Protein AF-A0A7C9AZP5-F1 (afdb_monomer)

Structure (mmCIF, N/CA/C/O backbone):
data_AF-A0A7C9AZP5-F1
#
_entry.id   AF-A0A7C9AZP5-F1
#
loop_
_atom_site.group_PDB
_atom_site.id
_atom_site.type_symbol
_atom_site.label_atom_id
_atom_site.label_alt_id
_atom_site.label_comp_id
_atom_site.label_asym_id
_atom_site.label_entity_id
_atom_site.label_seq_id
_atom_site.pdbx_PDB_ins_code
_atom_site.Cartn_x
_atom_site.Cartn_y
_atom_site.Cartn_z
_atom_site.occupancy
_atom_site.B_iso_or_equiv
_atom_site.auth_seq_id
_atom_site.auth_comp_id
_atom_site.auth_asym_id
_atom_site.auth_atom_id
_atom_site.pdbx_PDB_model_num
ATOM 1 N N . SER A 1 1 ? -5.973 3.599 -2.180 1.00 92.38 1 SER A N 1
ATOM 2 C CA . SER A 1 1 ? -5.963 4.841 -1.376 1.00 92.38 1 SER A CA 1
ATOM 3 C C . SER A 1 1 ? -7.380 5.307 -1.115 1.00 92.38 1 SER A C 1
ATOM 5 O O . SER A 1 1 ? -7.721 5.502 0.038 1.00 92.38 1 SER A O 1
ATOM 7 N N . ASP A 1 2 ? -8.228 5.370 -2.141 1.00 97.75 2 ASP A N 1
ATOM 8 C CA . ASP A 1 2 ? -9.614 5.826 -1.985 1.00 97.75 2 ASP A CA 1
ATOM 9 C C . ASP A 1 2 ? -10.419 4.977 -0.984 1.00 97.75 2 ASP A C 1
ATOM 11 O O . ASP A 1 2 ? -11.100 5.541 -0.139 1.00 97.75 2 ASP A O 1
ATOM 15 N N . LEU A 1 3 ? -10.236 3.649 -0.958 1.00 98.00 3 LEU A N 1
ATOM 16 C CA . LEU A 1 3 ? -10.827 2.789 0.083 1.00 98.00 3 LEU A CA 1
ATOM 17 C C . LEU A 1 3 ? -10.348 3.130 1.508 1.00 98.00 3 LEU A C 1
ATOM 19 O O . LEU A 1 3 ? -11.130 3.088 2.448 1.00 98.00 3 LEU A O 1
ATOM 23 N N . LEU A 1 4 ? -9.083 3.524 1.693 1.00 96.88 4 LEU A N 1
ATOM 24 C CA . LEU A 1 4 ? -8.601 3.961 3.012 1.00 96.88 4 LEU A CA 1
ATOM 25 C C . LEU A 1 4 ? -9.251 5.286 3.440 1.00 96.88 4 LEU A C 1
ATOM 27 O O . LEU A 1 4 ? -9.418 5.520 4.631 1.00 96.88 4 LEU A O 1
ATOM 31 N N . GLU A 1 5 ? -9.595 6.159 2.488 1.00 96.69 5 GLU A N 1
ATOM 32 C CA . GLU A 1 5 ? -10.331 7.399 2.771 1.00 96.69 5 GLU A CA 1
ATOM 33 C C . GLU A 1 5 ? -11.809 7.139 3.054 1.00 96.69 5 GLU A C 1
ATOM 35 O O . GLU A 1 5 ? -12.384 7.802 3.912 1.00 96.69 5 GLU A O 1
ATOM 40 N N . GLN A 1 6 ? -12.418 6.177 2.359 1.00 97.88 6 GLN A N 1
ATOM 41 C CA . GLN A 1 6 ? -13.810 5.784 2.583 1.00 97.88 6 GLN A CA 1
ATOM 42 C C . GLN A 1 6 ? -14.006 5.151 3.964 1.00 97.88 6 GLN A C 1
ATOM 44 O O . GLN A 1 6 ? -14.969 5.484 4.642 1.00 97.88 6 GLN A O 1
ATOM 49 N N . HIS A 1 7 ? -13.065 4.311 4.400 1.00 97.69 7 HIS A N 1
ATOM 50 C CA . HIS A 1 7 ? -13.093 3.624 5.697 1.00 97.69 7 HIS A CA 1
ATOM 51 C C . HIS A 1 7 ? -12.295 4.359 6.784 1.00 97.69 7 HIS A C 1
ATOM 53 O O . HIS A 1 7 ? -11.699 3.753 7.682 1.00 97.69 7 HIS A O 1
ATOM 59 N N . ALA A 1 8 ? -12.191 5.682 6.657 1.00 96.44 8 ALA A N 1
ATOM 60 C CA . ALA A 1 8 ? -11.292 6.474 7.477 1.00 96.44 8 ALA A CA 1
ATOM 61 C C . ALA A 1 8 ? -11.667 6.480 8.962 1.00 96.44 8 ALA A C 1
ATOM 63 O O . ALA A 1 8 ? -10.790 6.420 9.827 1.00 96.44 8 ALA A O 1
ATOM 64 N N . GLU A 1 9 ? -12.961 6.559 9.258 1.00 96.38 9 GLU A N 1
ATOM 65 C CA . GLU A 1 9 ? -13.462 6.606 10.630 1.00 96.38 9 GLU A CA 1
ATOM 66 C C . GLU A 1 9 ? -13.249 5.261 11.332 1.00 96.38 9 GLU A C 1
ATOM 68 O O . GLU A 1 9 ? -12.750 5.225 12.460 1.00 96.38 9 GLU A O 1
ATOM 73 N N . GLU A 1 10 ? -13.529 4.151 10.645 1.00 97.44 10 GLU A N 1
ATOM 74 C CA . GLU A 1 10 ? -13.318 2.797 11.152 1.00 97.44 10 GLU A CA 1
ATOM 75 C C . GLU A 1 10 ? -11.837 2.520 11.404 1.00 97.44 10 GLU A C 1
ATOM 77 O O . GLU A 1 10 ? -11.478 2.032 12.476 1.00 97.44 10 GLU A O 1
ATOM 82 N N . LEU A 1 11 ? -10.965 2.870 10.454 1.00 97.75 11 LEU A N 1
ATOM 83 C CA . LEU A 1 11 ? -9.519 2.687 10.591 1.00 97.75 11 LEU A CA 1
ATOM 84 C C . LEU A 1 11 ? -8.940 3.542 11.724 1.00 97.75 11 LEU A C 1
ATOM 86 O O . LEU A 1 11 ? -8.114 3.055 12.494 1.00 97.75 11 LEU A O 1
ATOM 90 N N . ALA A 1 12 ? -9.378 4.796 11.863 1.00 97.62 12 ALA A N 1
ATOM 91 C CA .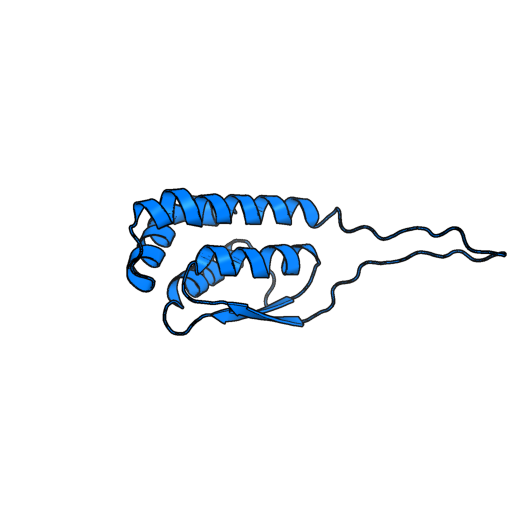 ALA A 1 12 ? -8.923 5.666 12.945 1.00 97.62 12 ALA A CA 1
ATOM 92 C C . ALA A 1 12 ? -9.416 5.193 14.320 1.00 97.62 12 ALA A C 1
ATOM 94 O O . ALA A 1 12 ? -8.668 5.254 15.301 1.00 97.62 12 ALA A O 1
ATOM 95 N N . ALA A 1 13 ? -10.653 4.696 14.400 1.00 97.62 13 ALA A N 1
ATOM 96 C CA . ALA A 1 13 ? -11.181 4.092 15.616 1.00 97.62 13 ALA A CA 1
ATOM 97 C C . ALA A 1 13 ? -10.386 2.836 15.975 1.00 97.62 13 ALA A C 1
ATOM 99 O O . ALA A 1 13 ? -9.969 2.691 17.122 1.00 97.62 13 ALA A O 1
ATOM 100 N N . LEU A 1 14 ? -10.118 1.969 14.999 1.00 97.06 14 LEU A N 1
ATOM 101 C CA . LEU A 1 14 ? -9.368 0.734 15.197 1.00 97.06 14 LEU A CA 1
ATOM 102 C C . LEU A 1 14 ? -7.936 1.005 15.666 1.00 97.06 14 LEU A C 1
ATOM 104 O O . LEU A 1 14 ? -7.499 0.412 16.645 1.00 97.06 14 LEU A O 1
ATOM 108 N N . GLU A 1 15 ? -7.250 1.968 15.051 1.00 97.19 15 GLU A N 1
ATOM 109 C CA . GLU A 1 15 ? -5.949 2.457 15.517 1.00 97.19 15 GLU A CA 1
ATOM 110 C C . GLU A 1 15 ? -6.00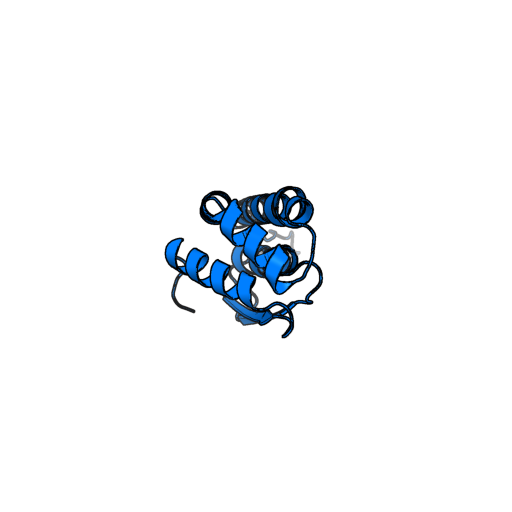7 2.950 16.966 1.00 97.19 15 GLU A C 1
ATOM 112 O O . GLU A 1 15 ? -5.135 2.629 17.769 1.00 97.19 15 GLU A O 1
ATOM 117 N N . SER A 1 16 ? -7.034 3.719 17.330 1.00 97.50 16 SER A N 1
ATOM 118 C CA . SER A 1 16 ? -7.181 4.231 18.695 1.00 97.50 16 SER A CA 1
ATOM 119 C C . SER A 1 16 ? -7.429 3.112 19.711 1.00 97.50 16 SER A C 1
ATOM 121 O O . SER A 1 16 ? -6.821 3.121 20.779 1.00 97.50 16 SER A O 1
ATOM 123 N N . TRP A 1 17 ? -8.263 2.126 19.371 1.00 97.44 17 TRP A N 1
ATOM 124 C CA . TRP A 1 17 ? -8.591 0.996 20.244 1.00 97.44 17 TRP A CA 1
ATOM 125 C C . TRP A 1 17 ? -7.453 -0.019 20.383 1.00 97.44 17 TRP A C 1
ATOM 127 O O . TRP A 1 17 ? -7.209 -0.494 21.489 1.00 97.44 17 TRP A O 1
ATOM 137 N N . ASP A 1 18 ? -6.770 -0.348 19.287 1.00 96.94 18 ASP A N 1
ATOM 138 C CA . ASP A 1 18 ? -5.739 -1.393 19.250 1.00 96.94 18 ASP A CA 1
ATOM 139 C C . ASP A 1 18 ? -4.385 -0.861 19.752 1.00 96.94 18 ASP A C 1
ATOM 141 O O . ASP A 1 18 ? -3.710 -1.499 20.556 1.00 96.94 18 ASP A O 1
ATOM 145 N N . ASN A 1 19 ? -3.990 0.353 19.340 1.00 97.00 19 ASN A N 1
ATOM 146 C CA . ASN A 1 19 ? -2.725 0.961 19.769 1.00 97.00 19 ASN A CA 1
ATOM 147 C C . ASN A 1 19 ? -2.843 1.800 21.056 1.00 97.00 19 ASN A C 1
ATOM 149 O O . ASN A 1 19 ? -1.864 1.922 21.794 1.00 97.00 19 ASN A O 1
ATOM 153 N N . GLY A 1 20 ? -4.004 2.401 21.328 1.00 96.12 20 GLY A N 1
ATOM 154 C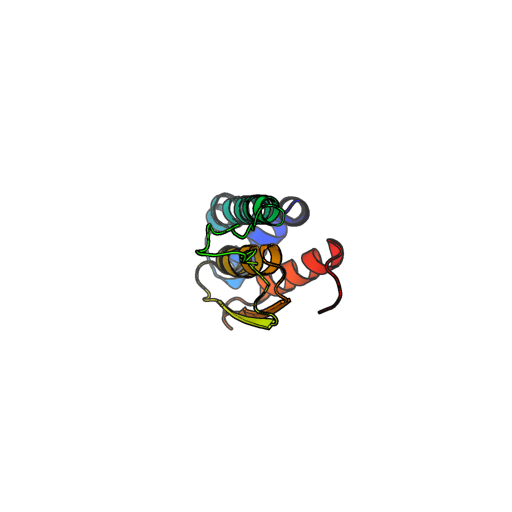 CA . GLY A 1 20 ? -4.215 3.275 22.489 1.00 96.12 20 GLY A CA 1
ATOM 155 C C . GLY A 1 20 ? -3.900 4.760 22.257 1.00 96.12 20 GLY A C 1
ATOM 156 O O . GLY A 1 20 ? -3.911 5.543 23.209 1.00 96.12 20 GLY A O 1
ATOM 157 N N . LYS A 1 21 ? -3.614 5.185 21.017 1.00 95.88 21 LYS A N 1
ATOM 158 C CA . LYS A 1 21 ? -3.406 6.609 20.682 1.00 95.88 21 LYS A CA 1
ATOM 159 C C . LYS A 1 21 ? -4.725 7.395 20.652 1.00 95.88 21 LYS A C 1
ATOM 161 O O . LYS A 1 21 ? -5.777 6.811 20.386 1.00 95.88 21 LYS A O 1
ATOM 166 N N . PRO A 1 22 ? -4.702 8.729 20.841 1.00 97.94 22 PRO A N 1
ATOM 167 C CA . PRO A 1 22 ? -5.894 9.554 20.669 1.00 97.94 22 PRO A CA 1
ATOM 168 C C . PRO A 1 22 ? -6.475 9.433 19.255 1.00 97.94 22 PRO A C 1
ATOM 170 O O . PRO A 1 22 ? -5.743 9.540 18.269 1.00 97.94 22 PRO A O 1
ATOM 173 N N . TYR A 1 23 ? -7.798 9.292 19.152 1.00 97.75 23 TYR A N 1
ATOM 174 C CA . TYR A 1 23 ? -8.507 9.190 17.870 1.00 97.75 23 TYR A CA 1
ATOM 175 C C . TYR A 1 23 ? -8.149 10.322 16.899 1.00 97.75 23 TYR A C 1
ATOM 177 O O . TYR A 1 23 ? -7.898 10.089 15.721 1.00 97.75 23 TYR A O 1
ATOM 185 N N . GLU A 1 24 ? -8.060 11.559 17.396 1.00 97.19 24 GLU A N 1
ATOM 186 C CA . GLU A 1 24 ? -7.733 12.714 16.557 1.00 97.19 24 GLU A CA 1
ATOM 187 C C . GLU A 1 24 ? -6.331 12.609 15.937 1.00 97.19 24 GLU A C 1
ATOM 189 O O . GLU A 1 24 ? -6.142 12.981 14.779 1.00 97.19 24 GLU A O 1
ATOM 194 N N . GLN A 1 25 ? -5.367 12.040 16.668 1.00 96.44 25 GLN A N 1
ATOM 195 C CA . GLN A 1 25 ? -4.037 11.740 16.140 1.00 96.44 25 GLN A CA 1
ATOM 196 C C . GLN A 1 25 ? -4.096 10.634 15.077 1.00 96.44 25 GLN A C 1
ATOM 198 O O . GLN A 1 25 ? -3.482 10.786 14.019 1.00 96.44 25 GLN A O 1
ATOM 203 N N . ALA A 1 26 ? -4.847 9.556 15.316 1.00 96.94 26 ALA A N 1
ATOM 204 C CA . ALA A 1 26 ? -5.013 8.481 14.3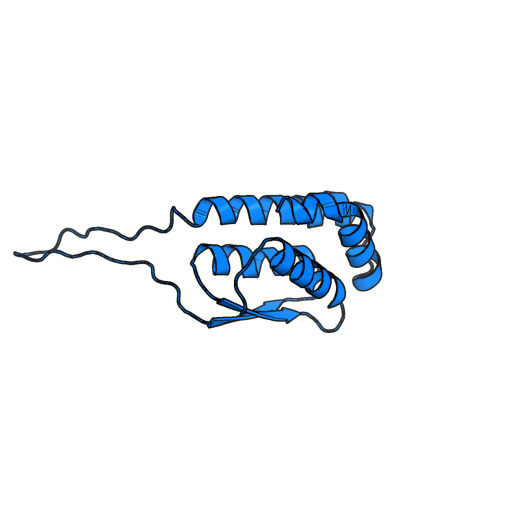37 1.00 96.94 26 ALA A CA 1
ATOM 205 C C . ALA A 1 26 ? -5.636 8.997 13.024 1.00 96.94 26 ALA A C 1
ATOM 207 O O . ALA A 1 26 ? -5.087 8.774 11.945 1.00 96.94 26 ALA A O 1
ATOM 208 N N . ALA A 1 27 ? -6.729 9.760 13.119 1.00 95.75 27 ALA A N 1
ATOM 209 C CA . ALA A 1 27 ? -7.475 10.265 11.970 1.00 95.75 27 ALA A CA 1
ATOM 210 C C . ALA A 1 27 ? -6.731 11.374 11.206 1.00 95.75 27 ALA A C 1
ATOM 212 O O . ALA A 1 27 ? -6.559 11.298 9.988 1.00 95.75 27 ALA A O 1
ATOM 213 N N . LYS A 1 28 ? -6.290 12.429 11.906 1.00 94.44 28 LYS A N 1
ATOM 214 C CA . LYS A 1 28 ? -5.776 13.649 11.256 1.00 94.44 28 LYS A CA 1
ATOM 215 C C . LYS A 1 28 ? -4.297 13.581 10.906 1.00 94.44 28 LYS A C 1
ATOM 217 O O . LYS A 1 28 ? -3.848 14.362 10.068 1.00 94.44 28 LYS A O 1
ATOM 222 N N . MET A 1 29 ? -3.540 12.687 11.541 1.00 94.31 29 MET A N 1
ATOM 223 C CA . MET A 1 29 ? -2.129 12.486 11.227 1.00 94.31 29 MET A CA 1
ATOM 224 C C . MET A 1 29 ? -1.935 11.160 10.506 1.00 94.31 29 MET A C 1
ATOM 226 O O . MET A 1 29 ? -1.702 11.161 9.301 1.00 94.31 29 MET A O 1
ATOM 230 N N . GLU A 1 30 ? -2.040 10.030 11.199 1.00 95.31 30 GLU A N 1
ATOM 231 C CA . GLU A 1 30 ? -1.551 8.759 10.652 1.00 95.31 30 GLU A CA 1
ATOM 232 C C . GLU A 1 30 ? -2.306 8.301 9.412 1.00 95.31 30 GLU A C 1
ATOM 234 O O . GLU A 1 30 ? -1.676 7.965 8.407 1.00 95.31 30 GLU A O 1
ATOM 239 N N . LEU A 1 31 ? -3.635 8.349 9.438 1.00 95.81 31 LEU A N 1
ATOM 240 C CA . LEU A 1 31 ? -4.434 7.942 8.293 1.00 95.81 31 LEU A CA 1
ATOM 241 C C . LEU A 1 31 ? -4.257 8.899 7.107 1.00 95.81 31 LEU A C 1
ATOM 243 O O . LEU A 1 31 ? -4.034 8.440 5.988 1.00 95.81 31 LEU A O 1
ATOM 247 N N . LEU A 1 32 ? -4.269 10.215 7.353 1.00 94.62 32 LEU A N 1
ATOM 248 C CA . LEU A 1 32 ? -4.037 11.228 6.317 1.00 94.62 32 LEU A CA 1
ATOM 249 C C . LEU A 1 32 ? -2.655 11.082 5.660 1.00 94.62 32 LEU A C 1
ATOM 251 O O . LEU A 1 32 ? -2.518 11.217 4.441 1.00 94.62 32 LEU A O 1
ATOM 255 N N . PHE A 1 33 ? -1.611 10.824 6.450 1.00 96.25 33 PHE A N 1
ATOM 256 C CA . PHE A 1 33 ? -0.283 10.541 5.907 1.00 96.25 33 PHE A CA 1
ATOM 257 C C . PHE A 1 33 ? -0.280 9.228 5.130 1.00 96.25 33 PHE A C 1
ATOM 259 O O . PHE A 1 33 ? 0.312 9.168 4.052 1.00 96.25 33 PHE A O 1
ATOM 266 N N . SER A 1 34 ? -0.978 8.208 5.626 1.00 97.44 34 SER A N 1
ATOM 267 C CA . SER A 1 34 ? -1.023 6.890 4.999 1.00 97.44 34 SER A CA 1
ATOM 268 C C . SER A 1 34 ? -1.677 6.919 3.617 1.00 97.44 34 SER A C 1
ATOM 270 O O . SER A 1 34 ? -1.102 6.414 2.652 1.00 97.44 34 SER A O 1
ATOM 272 N N . THR A 1 35 ? -2.828 7.578 3.470 1.00 97.19 35 THR A N 1
ATOM 273 C CA . THR A 1 35 ? -3.514 7.739 2.174 1.00 97.19 35 THR A CA 1
ATOM 274 C C . THR A 1 35 ? -2.672 8.506 1.161 1.00 97.19 35 THR A C 1
ATOM 276 O O . THR A 1 35 ? -2.600 8.114 -0.013 1.00 97.19 35 THR A O 1
ATOM 279 N N . ARG A 1 36 ? -1.974 9.557 1.608 1.00 97.25 36 ARG A N 1
ATOM 280 C CA . ARG A 1 36 ? -1.023 10.314 0.778 1.00 97.25 36 ARG A CA 1
ATOM 281 C C . ARG A 1 36 ? 0.172 9.469 0.347 1.00 97.25 36 ARG A C 1
ATOM 283 O O . ARG A 1 36 ? 0.536 9.516 -0.824 1.00 97.25 36 ARG A O 1
ATOM 290 N N . LEU A 1 37 ? 0.746 8.674 1.249 1.00 97.81 37 LEU A N 1
ATOM 291 C CA . LEU A 1 37 ? 1.853 7.757 0.955 1.00 97.81 37 LEU A CA 1
ATOM 292 C C . LEU A 1 37 ? 1.464 6.708 -0.087 1.00 97.81 37 LEU A C 1
ATOM 294 O O . LEU A 1 37 ? 2.207 6.489 -1.041 1.00 97.81 37 LEU A O 1
ATOM 298 N N . VAL A 1 38 ? 0.275 6.115 0.038 1.00 97.94 38 VAL A N 1
ATOM 299 C CA . VAL A 1 38 ? -0.229 5.161 -0.960 1.00 97.94 38 VAL A CA 1
ATOM 300 C C . VAL A 1 38 ? -0.389 5.834 -2.326 1.00 97.94 38 VAL A C 1
ATOM 302 O O . VAL A 1 38 ? 0.039 5.270 -3.328 1.00 97.94 38 VAL A O 1
ATOM 305 N N . ARG A 1 39 ? -0.946 7.054 -2.392 1.00 98.00 39 ARG A N 1
ATOM 306 C CA . ARG A 1 39 ? -1.049 7.805 -3.664 1.00 98.00 39 ARG A CA 1
ATOM 307 C C . ARG A 1 39 ? 0.316 8.153 -4.247 1.00 98.00 39 ARG A C 1
ATOM 309 O O . ARG A 1 39 ? 0.502 8.055 -5.455 1.00 98.00 39 ARG A O 1
ATOM 316 N N . TYR A 1 40 ? 1.264 8.536 -3.398 1.00 98.31 40 TYR A N 1
ATOM 317 C CA . TYR A 1 40 ? 2.625 8.847 -3.814 1.00 98.31 40 TYR A CA 1
ATOM 318 C C . TYR A 1 40 ? 3.301 7.638 -4.468 1.00 98.31 40 TYR A C 1
ATOM 320 O O . TYR A 1 40 ? 3.811 7.754 -5.580 1.00 98.31 40 TYR A O 1
ATOM 328 N N . TYR A 1 41 ? 3.258 6.468 -3.823 1.00 98.44 41 TYR A N 1
ATOM 329 C CA . TYR A 1 41 ? 3.865 5.255 -4.375 1.00 98.44 41 TYR A CA 1
ATOM 330 C C . TYR A 1 41 ? 3.103 4.684 -5.571 1.00 98.44 41 TYR A C 1
ATOM 332 O O . TYR A 1 41 ? 3.739 4.178 -6.490 1.00 98.44 41 TYR A O 1
ATOM 340 N N . ALA A 1 42 ? 1.778 4.845 -5.635 1.00 97.75 42 ALA A N 1
ATOM 341 C CA . ALA A 1 42 ? 1.022 4.526 -6.847 1.00 97.75 42 ALA A CA 1
ATOM 342 C C . ALA A 1 42 ? 1.546 5.319 -8.059 1.00 97.75 42 ALA A C 1
ATOM 344 O O . ALA A 1 42 ? 1.682 4.770 -9.148 1.00 97.75 42 ALA A O 1
ATOM 345 N N . GLY A 1 43 ? 1.927 6.585 -7.857 1.00 98.12 43 GLY A N 1
ATOM 346 C CA . GLY A 1 43 ? 2.543 7.413 -8.892 1.00 98.12 43 GLY A CA 1
ATOM 347 C C . GLY A 1 43 ? 3.959 6.994 -9.303 1.00 98.12 43 GLY A C 1
ATOM 348 O O . GLY A 1 43 ? 4.432 7.485 -10.324 1.00 98.12 43 GLY A O 1
ATOM 349 N N . TRP A 1 44 ? 4.635 6.126 -8.547 1.00 98.38 44 TRP A N 1
ATOM 350 C CA . TRP A 1 44 ? 5.963 5.602 -8.887 1.00 98.38 44 TRP A CA 1
ATOM 351 C C . TRP A 1 44 ? 5.924 4.302 -9.692 1.00 98.38 44 TRP A C 1
ATOM 353 O O . TRP A 1 44 ? 6.930 3.973 -10.314 1.00 98.38 44 TRP A O 1
ATOM 363 N N . ALA A 1 45 ? 4.798 3.584 -9.707 1.00 97.81 45 ALA A N 1
ATOM 364 C CA . ALA A 1 45 ? 4.705 2.245 -10.295 1.00 97.81 45 ALA A CA 1
ATOM 365 C C . ALA A 1 45 ? 5.098 2.184 -11.786 1.00 97.81 45 ALA A C 1
ATOM 367 O O . ALA A 1 45 ? 5.622 1.180 -12.253 1.00 97.81 45 ALA A O 1
ATOM 368 N N . ASP A 1 46 ? 4.901 3.272 -12.531 1.00 97.69 46 ASP A N 1
ATOM 369 C CA . ASP A 1 46 ? 5.249 3.420 -13.950 1.00 97.69 46 ASP A CA 1
ATOM 370 C C . ASP A 1 46 ? 6.542 4.228 -14.188 1.00 97.69 46 ASP A C 1
ATOM 372 O O . ASP A 1 46 ? 6.887 4.514 -15.335 1.00 97.69 46 ASP A O 1
ATOM 376 N N . LYS A 1 47 ? 7.259 4.617 -13.122 1.00 97.94 47 LYS A N 1
ATOM 377 C CA . LYS A 1 47 ? 8.417 5.539 -13.168 1.00 97.94 47 LYS A CA 1
ATOM 378 C C . LYS A 1 47 ? 9.728 4.929 -12.673 1.00 97.94 47 LYS A C 1
ATOM 380 O O . LYS A 1 47 ? 10.726 5.632 -12.503 1.00 97.94 47 LYS A O 1
ATOM 385 N N . ILE A 1 48 ? 9.753 3.621 -12.438 1.00 97.31 48 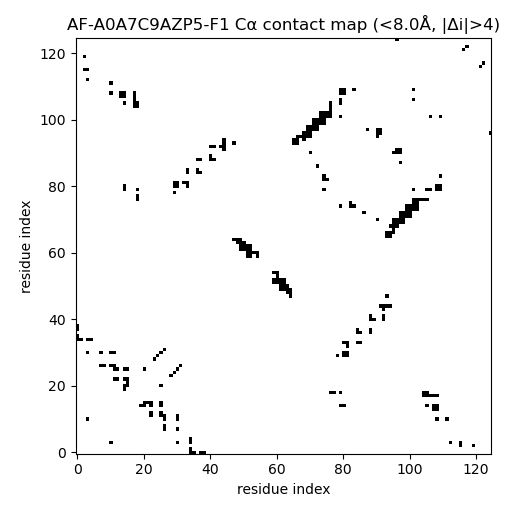ILE A N 1
ATOM 386 C CA . ILE A 1 48 ? 10.966 2.901 -12.042 1.00 97.31 48 ILE A CA 1
ATOM 387 C C . ILE A 1 48 ? 11.727 2.522 -13.314 1.00 97.31 48 ILE A C 1
ATOM 389 O O . ILE A 1 48 ? 11.492 1.487 -13.932 1.00 97.31 48 ILE A O 1
ATOM 393 N N . HIS A 1 49 ? 12.620 3.414 -13.738 1.00 97.06 49 HIS A N 1
ATOM 394 C CA . HIS A 1 49 ? 13.385 3.266 -14.974 1.00 97.06 49 HIS A CA 1
ATOM 395 C C . HIS A 1 49 ? 14.830 2.855 -14.695 1.00 97.06 49 HIS A C 1
ATOM 397 O O . HIS A 1 49 ? 15.439 3.315 -13.727 1.00 97.06 49 HIS A O 1
ATOM 403 N N . GLY A 1 50 ? 15.377 2.011 -15.568 1.00 96.25 50 GLY A N 1
ATOM 404 C CA . GLY A 1 50 ? 16.816 1.796 -15.668 1.00 96.25 50 GLY A CA 1
ATOM 405 C C . GLY A 1 50 ? 17.488 2.840 -16.563 1.00 96.25 50 GLY A C 1
ATOM 406 O O . GLY A 1 50 ? 16.915 3.886 -16.869 1.00 96.25 50 GLY A O 1
ATOM 407 N N . LEU A 1 51 ? 18.717 2.563 -16.984 1.00 97.38 51 LEU A N 1
ATOM 408 C CA . LEU A 1 51 ? 19.557 3.482 -17.748 1.00 97.38 51 LEU A CA 1
ATOM 409 C C . LEU A 1 51 ? 20.100 2.799 -18.998 1.00 97.38 51 LEU A C 1
ATOM 411 O O . LEU A 1 51 ? 20.505 1.642 -18.947 1.00 97.38 51 LEU A O 1
ATOM 415 N N . THR A 1 52 ? 20.199 3.536 -20.100 1.00 97.19 52 THR A N 1
ATOM 416 C CA . THR A 1 52 ? 21.050 3.150 -21.232 1.00 97.19 52 THR A CA 1
ATOM 417 C C . THR A 1 52 ? 22.446 3.716 -20.994 1.00 97.19 52 THR A C 1
ATOM 419 O O . THR A 1 52 ? 22.603 4.926 -20.827 1.00 97.19 52 THR A O 1
ATOM 422 N N . VAL A 1 53 ? 23.458 2.851 -20.943 1.00 96.19 53 VAL A N 1
ATOM 423 C CA . VAL A 1 53 ? 24.823 3.220 -20.545 1.00 96.19 53 VAL A CA 1
ATOM 424 C C . VAL A 1 53 ? 25.712 3.344 -21.785 1.00 96.19 53 VAL A C 1
ATOM 426 O O . VAL A 1 53 ? 25.737 2.415 -22.597 1.00 96.19 53 VAL A O 1
ATOM 429 N N . PRO A 1 54 ? 26.468 4.449 -21.948 1.00 93.81 54 PRO A N 1
ATOM 430 C CA . PRO A 1 54 ? 27.472 4.544 -22.998 1.00 93.81 54 PRO A CA 1
ATOM 431 C C . PRO A 1 54 ? 28.631 3.601 -22.662 1.00 93.81 54 PRO A C 1
ATOM 433 O O . PRO A 1 54 ? 29.398 3.852 -21.735 1.00 93.81 54 PRO A O 1
ATOM 436 N N . ALA A 1 55 ? 28.721 2.492 -23.392 1.00 92.12 55 ALA A N 1
ATOM 437 C CA . ALA A 1 55 ? 29.768 1.495 -23.228 1.00 92.12 55 ALA A CA 1
ATOM 438 C C . ALA A 1 55 ? 30.833 1.630 -24.319 1.00 92.12 55 ALA A C 1
ATOM 440 O O . ALA A 1 55 ? 30.536 2.027 -25.447 1.00 92.12 55 ALA A O 1
ATOM 441 N N . ASP A 1 56 ? 32.065 1.250 -23.989 1.00 92.56 56 ASP A N 1
ATOM 442 C CA . ASP A 1 56 ? 33.139 1.171 -24.970 1.00 92.56 56 ASP A CA 1
ATOM 443 C C . ASP A 1 56 ? 32.890 0.024 -25.970 1.00 92.56 56 ASP A C 1
ATOM 445 O O . ASP A 1 56 ? 32.455 -1.083 -25.623 1.00 92.56 56 ASP A O 1
ATOM 449 N N . GLY A 1 57 ? 33.206 0.277 -27.240 1.00 92.19 57 GLY A N 1
ATOM 450 C CA . GLY A 1 57 ? 33.045 -0.693 -28.324 1.00 92.19 57 GLY A CA 1
ATOM 451 C C . GLY A 1 57 ? 31.605 -0.833 -28.834 1.00 92.19 57 GLY A C 1
ATOM 452 O O . GLY A 1 57 ? 30.753 0.027 -28.636 1.00 92.19 57 GLY A O 1
ATOM 453 N N . SER A 1 58 ? 31.332 -1.921 -29.555 1.00 93.06 58 SER A N 1
ATOM 454 C CA . SER A 1 58 ? 30.052 -2.162 -30.236 1.00 93.06 58 SER A CA 1
ATOM 455 C C . SER A 1 58 ? 29.065 -2.948 -29.366 1.00 93.06 58 SER A C 1
ATOM 457 O O . SER A 1 58 ? 28.607 -4.022 -29.759 1.00 93.06 58 SER A O 1
ATOM 459 N N . HIS A 1 59 ? 28.760 -2.433 -28.174 1.00 95.56 59 HIS A N 1
ATOM 460 C CA . HIS A 1 59 ? 27.826 -3.058 -27.237 1.00 95.56 59 HIS A CA 1
ATOM 461 C C . HIS A 1 59 ? 26.631 -2.144 -26.971 1.00 95.56 59 HIS A C 1
ATOM 463 O O . HIS A 1 59 ? 26.784 -0.938 -26.796 1.00 95.56 59 HIS A O 1
ATOM 469 N N . HIS A 1 60 ? 25.436 -2.728 -26.896 1.00 94.62 60 HIS A N 1
ATOM 470 C CA . HIS A 1 60 ? 24.270 -2.057 -26.334 1.00 94.62 60 HIS A CA 1
ATOM 471 C C . HIS A 1 60 ? 24.141 -2.464 -24.866 1.00 94.62 60 HIS A C 1
ATOM 473 O O . HIS A 1 60 ? 23.925 -3.640 -24.574 1.00 94.62 60 HIS A O 1
ATOM 479 N N . VAL A 1 61 ? 24.298 -1.505 -23.952 1.00 96.69 61 VAL A N 1
ATOM 480 C CA . VAL A 1 61 ? 24.223 -1.748 -22.508 1.00 96.69 61 VAL A CA 1
ATOM 481 C C . VAL A 1 61 ? 23.050 -0.975 -21.924 1.00 96.69 61 VAL A C 1
ATOM 483 O O . VAL A 1 61 ? 22.949 0.242 -22.075 1.00 96.69 61 VAL A O 1
ATOM 486 N N . GLN A 1 62 ? 22.176 -1.696 -21.228 1.00 97.31 62 GLN A N 1
ATOM 487 C CA . GLN A 1 62 ? 21.061 -1.128 -20.484 1.00 97.31 62 GLN A CA 1
ATOM 488 C C . GLN A 1 62 ? 20.931 -1.802 -19.120 1.00 97.31 62 GLN A C 1
ATOM 490 O O . GLN A 1 62 ? 21.262 -2.979 -18.971 1.00 97.31 62 GLN A O 1
ATOM 495 N N . THR A 1 63 ? 20.440 -1.059 -18.135 1.00 97.81 63 THR A N 1
ATOM 496 C CA . THR A 1 63 ? 20.051 -1.597 -16.832 1.00 97.81 63 THR A CA 1
ATOM 497 C C . THR A 1 63 ? 18.536 -1.714 -16.754 1.00 97.81 63 THR A C 1
ATOM 499 O O . THR A 1 63 ? 17.808 -0.922 -17.351 1.00 97.81 63 THR A O 1
ATOM 502 N N . LEU A 1 64 ? 18.065 -2.708 -16.009 1.00 97.31 64 LEU A N 1
ATOM 503 C CA . LEU A 1 64 ? 16.662 -2.887 -15.661 1.00 97.31 64 LEU A CA 1
ATOM 504 C C . LEU A 1 64 ? 16.555 -2.896 -14.137 1.00 97.31 64 LEU A C 1
ATOM 506 O O . LEU A 1 64 ? 17.422 -3.436 -13.450 1.00 97.31 64 LEU A O 1
ATOM 510 N N . HIS A 1 65 ? 15.504 -2.276 -13.612 1.00 98.12 65 HIS A N 1
ATOM 511 C CA . HIS A 1 65 ? 15.168 -2.325 -12.193 1.00 98.12 65 HIS A CA 1
ATOM 512 C C . HIS A 1 65 ? 14.006 -3.297 -12.012 1.00 98.12 65 HIS A C 1
ATOM 514 O O . HIS A 1 65 ? 12.842 -2.910 -12.055 1.00 98.12 65 HIS A O 1
ATOM 520 N N . GLU A 1 66 ? 14.346 -4.573 -11.875 1.00 97.94 66 GLU A N 1
ATOM 521 C CA . GLU A 1 66 ? 13.377 -5.651 -11.699 1.00 97.94 66 GLU A CA 1
ATOM 522 C C . GLU A 1 66 ? 12.969 -5.790 -10.220 1.00 97.94 66 GLU A C 1
ATOM 524 O O . GLU A 1 66 ? 13.769 -5.476 -9.328 1.00 97.94 66 GLU A O 1
ATOM 529 N N . PRO A 1 67 ? 11.741 -6.261 -9.928 1.00 98.25 67 PRO A N 1
ATOM 530 C CA . PRO A 1 67 ? 11.370 -6.644 -8.572 1.00 98.25 67 PRO A CA 1
ATOM 531 C C . PRO A 1 67 ? 12.321 -7.713 -8.032 1.00 98.25 67 PRO A C 1
ATOM 533 O O . PRO A 1 67 ? 12.752 -8.613 -8.749 1.00 98.25 67 PRO A O 1
ATOM 536 N N . ILE A 1 68 ? 12.593 -7.655 -6.730 1.00 98.06 68 ILE A N 1
ATOM 537 C CA . ILE A 1 68 ? 13.384 -8.673 -6.030 1.00 98.06 68 ILE A CA 1
ATOM 538 C C . ILE A 1 68 ? 12.591 -9.987 -5.939 1.00 98.06 68 ILE A C 1
ATOM 540 O O . ILE A 1 68 ? 13.174 -11.068 -5.987 1.00 98.06 68 ILE A O 1
ATOM 544 N N . GLY A 1 69 ? 11.264 -9.900 -5.795 1.00 97.88 69 GLY A N 1
ATOM 545 C CA . GLY A 1 69 ? 10.365 -11.047 -5.677 1.00 97.88 69 GLY A CA 1
ATOM 546 C C . GLY A 1 69 ? 9.518 -10.961 -4.411 1.00 97.88 69 GLY A C 1
ATOM 547 O O . GLY A 1 69 ? 8.788 -9.990 -4.227 1.00 97.88 69 GLY A O 1
ATOM 548 N N . VAL A 1 70 ? 9.612 -11.972 -3.542 1.00 98.44 70 VAL A N 1
ATOM 549 C CA . VAL A 1 70 ? 8.851 -12.034 -2.282 1.00 98.44 70 VAL A CA 1
ATOM 550 C C . VAL A 1 70 ? 9.601 -11.298 -1.169 1.00 98.44 70 VAL A C 1
ATOM 552 O O . VAL A 1 70 ? 10.691 -11.710 -0.767 1.00 98.44 70 VAL A O 1
ATOM 555 N N . ALA A 1 71 ? 9.007 -10.235 -0.627 1.00 98.25 71 ALA A N 1
ATOM 556 C CA . ALA A 1 71 ? 9.581 -9.444 0.458 1.00 98.25 71 ALA A CA 1
ATOM 557 C C . ALA A 1 71 ? 8.912 -9.746 1.810 1.00 98.25 71 ALA A C 1
ATOM 559 O O . ALA A 1 71 ? 7.748 -9.418 2.036 1.00 98.25 71 ALA A O 1
ATOM 560 N N . GLY A 1 72 ? 9.674 -10.314 2.749 1.00 98.38 72 GLY A N 1
ATOM 561 C CA . GLY A 1 72 ? 9.263 -10.429 4.150 1.00 98.38 72 GLY A CA 1
ATOM 562 C C . GLY A 1 72 ? 9.410 -9.091 4.882 1.00 98.38 72 GLY A C 1
ATOM 563 O O . GLY A 1 72 ? 10.505 -8.530 4.935 1.00 98.38 72 GLY A O 1
ATOM 564 N N . GLN A 1 73 ? 8.326 -8.568 5.453 1.00 98.06 73 GLN A N 1
ATOM 565 C CA . GLN A 1 73 ? 8.296 -7.250 6.091 1.00 98.06 73 GLN A CA 1
ATOM 566 C C . GLN A 1 73 ? 7.766 -7.346 7.523 1.00 98.06 73 GLN A C 1
ATOM 568 O O . GLN A 1 73 ? 6.669 -7.837 7.762 1.00 98.06 73 GLN A O 1
ATOM 573 N N . ILE A 1 74 ? 8.540 -6.852 8.488 1.00 98.44 74 ILE A N 1
ATOM 574 C CA . ILE A 1 74 ? 8.160 -6.812 9.905 1.00 98.44 74 ILE A CA 1
ATOM 575 C C . ILE A 1 74 ? 7.970 -5.350 10.309 1.00 98.44 74 ILE A C 1
ATOM 577 O O . ILE A 1 74 ? 8.851 -4.526 10.039 1.00 98.44 74 ILE A O 1
ATOM 581 N N . ILE A 1 75 ? 6.840 -5.025 10.944 1.00 98.12 75 ILE A N 1
ATOM 582 C CA . ILE A 1 75 ? 6.513 -3.654 11.370 1.00 98.12 75 ILE A CA 1
ATOM 583 C C . ILE A 1 75 ? 6.302 -3.537 12.888 1.00 98.12 75 ILE A C 1
ATOM 585 O O . ILE A 1 75 ? 5.828 -4.490 13.509 1.00 98.12 75 ILE A O 1
ATOM 589 N N . PRO A 1 76 ? 6.661 -2.388 13.498 1.00 98.00 76 PRO A N 1
ATOM 590 C CA . PRO A 1 76 ? 6.458 -2.128 14.921 1.00 98.00 76 PRO A CA 1
ATOM 591 C C . PRO A 1 76 ? 5.029 -1.649 15.229 1.00 98.00 76 PRO A C 1
ATOM 593 O O . PRO A 1 76 ? 4.244 -1.366 14.327 1.00 98.00 76 PRO A O 1
ATOM 596 N N . TRP A 1 77 ? 4.714 -1.526 16.520 1.00 97.56 77 TRP A N 1
ATOM 597 C CA . TRP A 1 77 ? 3.372 -1.215 17.024 1.00 97.56 77 TRP A CA 1
ATOM 598 C C . TRP A 1 77 ? 3.046 0.277 17.135 1.00 97.56 77 TRP A C 1
ATOM 600 O O . TRP A 1 77 ? 1.896 0.607 17.370 1.00 97.56 77 TRP A O 1
ATOM 610 N N . ASN A 1 78 ? 4.007 1.200 17.032 1.00 94.94 78 ASN A N 1
ATOM 611 C CA . ASN A 1 78 ? 3.797 2.603 17.426 1.00 94.94 78 ASN A CA 1
ATOM 612 C C . ASN A 1 78 ? 2.930 3.412 16.441 1.00 94.94 78 ASN A C 1
ATOM 614 O O . ASN A 1 78 ? 2.134 4.242 16.874 1.00 94.94 78 ASN A O 1
ATOM 618 N N . CYS A 1 79 ? 3.042 3.147 15.137 1.00 95.44 79 CYS A N 1
ATOM 619 C CA . CYS A 1 79 ? 2.190 3.744 14.097 1.00 95.44 79 CYS A CA 1
ATOM 620 C C . CYS A 1 79 ? 1.754 2.669 13.081 1.00 95.44 79 CYS A C 1
ATOM 622 O O . CYS A 1 79 ? 2.237 2.694 11.948 1.00 95.44 79 CYS A O 1
ATOM 624 N N . PRO A 1 80 ? 0.929 1.681 13.476 1.00 97.06 80 PRO A N 1
ATOM 625 C CA . PRO A 1 80 ? 0.705 0.450 12.715 1.00 97.06 80 PRO A CA 1
ATOM 626 C C . PRO A 1 80 ? 0.279 0.682 11.262 1.00 97.06 80 PRO A C 1
ATOM 628 O O . PRO A 1 80 ? 0.967 0.203 10.356 1.00 97.06 80 PRO A O 1
ATOM 631 N N . ILE A 1 81 ? -0.779 1.464 11.010 1.00 97.38 81 ILE A N 1
ATOM 632 C CA . ILE A 1 81 ? -1.224 1.753 9.635 1.00 97.38 81 ILE A CA 1
ATOM 633 C C . ILE A 1 81 ? -0.156 2.460 8.800 1.00 97.38 81 ILE A C 1
ATOM 635 O O . ILE A 1 81 ? 0.093 2.078 7.656 1.00 97.38 81 ILE A O 1
ATOM 639 N N . LEU A 1 82 ? 0.525 3.448 9.386 1.00 97.19 82 LEU A N 1
ATOM 640 C CA . LEU A 1 82 ? 1.556 4.211 8.693 1.00 97.19 82 LEU A CA 1
ATOM 641 C C . LEU A 1 82 ? 2.759 3.324 8.361 1.00 97.19 82 LEU A C 1
ATOM 643 O O . LEU A 1 82 ? 3.259 3.358 7.240 1.00 97.19 82 LEU A O 1
ATOM 647 N N . MET A 1 83 ? 3.208 2.498 9.308 1.00 97.75 83 MET A N 1
ATOM 648 C CA . MET A 1 83 ? 4.313 1.562 9.098 1.00 97.75 83 MET A CA 1
ATOM 649 C C . MET A 1 83 ? 3.967 0.508 8.049 1.00 97.75 83 MET A C 1
ATOM 651 O O . MET A 1 83 ? 4.826 0.164 7.236 1.00 97.75 83 MET A O 1
ATOM 655 N N . LEU A 1 84 ? 2.722 0.026 8.034 1.00 98.06 84 LEU A N 1
ATOM 656 C CA . LEU A 1 84 ? 2.242 -0.907 7.023 1.00 98.06 84 LEU A CA 1
ATOM 657 C C . LEU A 1 84 ? 2.360 -0.299 5.624 1.00 98.06 84 LEU A C 1
ATOM 659 O O . LEU A 1 84 ? 3.066 -0.851 4.780 1.00 98.06 84 LEU A O 1
ATOM 663 N N . VAL A 1 85 ? 1.734 0.859 5.380 1.00 97.75 85 VAL A N 1
ATOM 664 C CA . VAL A 1 85 ? 1.744 1.479 4.042 1.00 97.75 85 VAL A CA 1
ATOM 665 C C . VAL A 1 85 ? 3.136 1.927 3.610 1.00 97.75 85 VAL A C 1
ATOM 667 O O . VAL A 1 85 ? 3.456 1.875 2.424 1.00 97.75 85 VAL A O 1
ATOM 670 N N . TRP A 1 86 ? 3.993 2.312 4.558 1.00 97.00 86 TRP A N 1
ATOM 671 C CA . TRP A 1 86 ? 5.371 2.696 4.265 1.00 97.00 86 TRP A CA 1
ATOM 672 C C . TRP A 1 86 ? 6.223 1.511 3.799 1.00 97.00 86 TRP A C 1
ATOM 674 O O . TRP A 1 86 ? 7.209 1.698 3.087 1.00 97.00 86 TRP A O 1
ATOM 684 N N . LYS A 1 87 ? 5.835 0.288 4.175 1.00 97.75 87 LYS A N 1
ATOM 685 C CA . LYS A 1 87 ? 6.483 -0.953 3.750 1.00 97.75 87 LYS A CA 1
ATOM 686 C C . LYS A 1 87 ? 5.876 -1.524 2.470 1.00 97.75 87 LYS A C 1
ATOM 688 O O . LYS A 1 87 ? 6.626 -1.804 1.532 1.00 97.75 87 LYS A O 1
ATOM 693 N N . ILE A 1 88 ? 4.551 -1.657 2.396 1.00 97.88 88 ILE A N 1
ATOM 694 C CA . ILE A 1 88 ? 3.897 -2.277 1.231 1.00 97.88 88 ILE A CA 1
ATOM 695 C C . ILE A 1 88 ? 3.856 -1.338 0.023 1.00 97.88 88 ILE A C 1
ATOM 697 O O . ILE A 1 88 ? 4.021 -1.796 -1.099 1.00 97.88 88 ILE A O 1
ATOM 701 N N . GLY A 1 89 ? 3.712 -0.025 0.234 1.00 97.88 89 GLY A N 1
ATOM 702 C CA . GLY A 1 89 ? 3.635 0.976 -0.834 1.00 97.88 89 GLY A CA 1
ATOM 703 C C . GLY A 1 89 ? 4.799 0.904 -1.830 1.00 97.88 89 GLY A C 1
ATOM 704 O O . GLY A 1 89 ? 4.551 0.660 -3.011 1.00 97.88 89 GLY A O 1
ATOM 705 N N . PRO A 1 90 ? 6.065 1.061 -1.393 1.00 98.25 90 PRO A N 1
ATOM 706 C CA . PRO A 1 90 ? 7.206 0.963 -2.300 1.00 98.25 90 PRO A CA 1
ATOM 707 C C . PRO A 1 90 ? 7.411 -0.456 -2.837 1.00 98.25 90 PRO A C 1
ATOM 709 O O . PRO A 1 90 ? 7.799 -0.616 -3.988 1.00 98.25 90 PRO A O 1
ATOM 712 N N . ALA A 1 91 ? 7.144 -1.493 -2.035 1.00 98.31 91 ALA A N 1
ATOM 713 C CA . ALA A 1 91 ? 7.323 -2.875 -2.474 1.00 98.31 91 ALA A CA 1
ATOM 714 C C . ALA A 1 91 ? 6.400 -3.215 -3.653 1.00 98.31 91 ALA A C 1
ATOM 716 O O . ALA A 1 91 ? 6.888 -3.706 -4.673 1.00 98.31 91 ALA A O 1
ATOM 717 N N . LEU A 1 92 ? 5.112 -2.875 -3.532 1.00 98.06 92 LEU A N 1
ATOM 718 C CA . LEU A 1 92 ? 4.105 -3.060 -4.575 1.00 98.06 92 LEU A CA 1
ATOM 719 C C . LEU A 1 92 ? 4.374 -2.166 -5.789 1.00 98.06 92 LEU A C 1
ATOM 721 O O . LEU A 1 92 ? 4.261 -2.636 -6.916 1.00 98.06 92 LEU A O 1
ATOM 725 N N . ALA A 1 93 ? 4.788 -0.909 -5.583 1.00 98.12 93 ALA A N 1
ATOM 726 C CA . ALA A 1 93 ? 5.157 -0.019 -6.688 1.00 98.12 93 ALA A CA 1
ATOM 727 C C . ALA A 1 93 ? 6.315 -0.586 -7.526 1.00 98.12 93 ALA A C 1
ATOM 729 O O . ALA A 1 93 ? 6.305 -0.465 -8.744 1.00 98.12 93 ALA A O 1
ATOM 730 N N . CYS A 1 94 ? 7.277 -1.256 -6.887 1.00 98.25 94 CYS A N 1
ATOM 731 C CA . CYS A 1 94 ? 8.368 -1.952 -7.568 1.00 98.25 94 CYS A CA 1
ATOM 732 C C . CYS A 1 94 ? 7.980 -3.325 -8.148 1.00 98.25 94 CYS A C 1
ATOM 734 O O . CYS A 1 94 ? 8.850 -3.994 -8.696 1.00 98.25 94 CYS A O 1
ATOM 736 N N . GLY A 1 95 ? 6.728 -3.775 -8.009 1.00 97.94 95 GLY A N 1
ATOM 737 C CA . GLY A 1 95 ? 6.261 -5.071 -8.513 1.00 97.94 95 GLY A CA 1
ATOM 738 C C . GLY A 1 95 ? 6.616 -6.280 -7.638 1.00 97.94 95 GLY A C 1
ATOM 739 O O . GLY A 1 95 ? 6.578 -7.409 -8.120 1.00 97.94 95 GLY A O 1
ATOM 740 N N . ASN A 1 96 ? 6.991 -6.073 -6.372 1.00 98.56 96 ASN A N 1
ATOM 741 C CA . ASN A 1 96 ? 7.231 -7.171 -5.430 1.00 98.56 96 ASN A CA 1
ATOM 742 C C . ASN A 1 96 ? 5.915 -7.687 -4.846 1.00 98.56 96 ASN A C 1
ATOM 744 O O . ASN A 1 96 ? 4.962 -6.926 -4.670 1.00 98.56 96 ASN A O 1
ATOM 748 N N . THR A 1 97 ? 5.912 -8.952 -4.435 1.00 98.31 97 THR A N 1
ATOM 749 C CA . THR A 1 97 ? 4.903 -9.493 -3.517 1.00 98.31 97 THR A CA 1
ATOM 750 C C . THR A 1 97 ? 5.408 -9.382 -2.081 1.00 98.31 97 THR A C 1
ATOM 752 O O . THR A 1 97 ? 6.614 -9.268 -1.837 1.00 98.31 97 THR A O 1
ATOM 755 N N . VAL A 1 98 ? 4.503 -9.364 -1.103 1.00 98.19 98 VAL A N 1
ATOM 756 C CA . VAL A 1 98 ? 4.861 -9.091 0.296 1.00 98.19 98 VAL A CA 1
ATOM 757 C C . VAL A 1 98 ? 4.267 -10.119 1.246 1.00 98.19 98 VAL A C 1
ATOM 759 O O . VAL A 1 98 ? 3.115 -10.509 1.120 1.00 98.19 98 VAL A O 1
ATOM 762 N N . VAL A 1 99 ? 5.048 -10.501 2.254 1.00 98.38 99 VAL A N 1
ATOM 763 C CA . VAL A 1 99 ? 4.567 -11.232 3.431 1.00 98.38 99 VAL A CA 1
ATOM 764 C C . VAL A 1 99 ? 4.818 -10.343 4.636 1.00 98.38 99 VAL A C 1
ATOM 766 O O . VAL A 1 99 ? 5.970 -10.062 4.975 1.00 98.38 99 VAL A O 1
ATOM 769 N N . VAL A 1 100 ? 3.752 -9.875 5.280 1.00 98.12 100 VAL A N 1
ATOM 770 C CA . VAL A 1 100 ? 3.855 -8.891 6.363 1.00 98.12 100 VAL A CA 1
ATOM 771 C C . VAL A 1 100 ? 3.571 -9.540 7.717 1.00 98.12 100 VAL A C 1
ATOM 773 O O . VAL A 1 100 ? 2.524 -10.150 7.912 1.00 98.12 100 VAL A O 1
ATOM 776 N N . LYS A 1 101 ? 4.48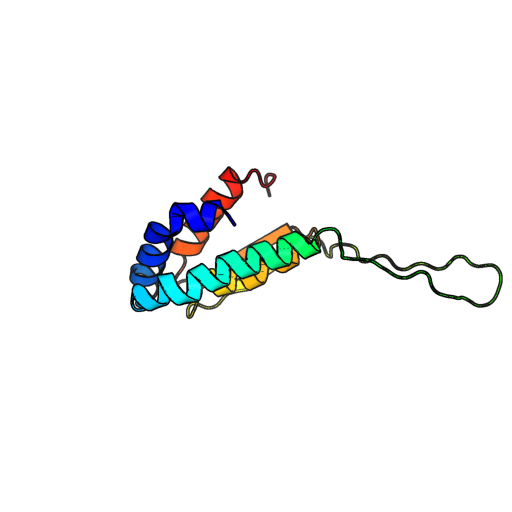1 -9.355 8.681 1.00 98.06 101 LYS A N 1
ATOM 777 C CA . LYS A 1 101 ? 4.256 -9.637 10.106 1.00 98.06 101 LYS A CA 1
ATOM 778 C C . LYS A 1 101 ? 4.097 -8.324 10.861 1.00 98.06 101 LYS A C 1
ATOM 780 O O . LYS A 1 101 ? 5.035 -7.529 10.964 1.00 98.06 101 LYS A O 1
ATOM 785 N N . THR A 1 102 ? 2.922 -8.120 11.435 1.00 97.88 102 THR A N 1
ATOM 786 C CA . THR A 1 102 ? 2.657 -6.997 12.333 1.00 97.88 102 THR A CA 1
ATOM 787 C C . THR A 1 102 ? 3.186 -7.254 13.741 1.00 97.88 102 THR A C 1
ATOM 789 O O . THR A 1 102 ? 3.556 -8.375 14.116 1.00 97.88 102 THR A O 1
ATOM 792 N N . ALA A 1 103 ? 3.287 -6.188 14.528 1.00 97.81 103 ALA A N 1
ATOM 793 C CA . ALA A 1 103 ? 3.552 -6.300 15.952 1.00 97.81 103 ALA A CA 1
ATOM 794 C C . ALA A 1 103 ? 2.356 -6.973 16.640 1.00 97.81 103 ALA A C 1
ATOM 796 O O . ALA A 1 103 ? 1.211 -6.617 16.360 1.00 97.81 103 ALA A O 1
ATOM 797 N N . GLU A 1 104 ? 2.606 -7.933 17.536 1.00 97.00 104 GLU A N 1
ATOM 798 C CA . GLU A 1 104 ? 1.526 -8.706 18.167 1.00 97.00 104 GLU A CA 1
ATOM 799 C C . GLU A 1 104 ? 0.558 -7.857 19.009 1.00 97.00 104 GLU A C 1
ATOM 801 O O . GLU A 1 104 ? -0.555 -8.292 19.277 1.00 97.00 104 GLU A O 1
ATOM 806 N N . GLN A 1 105 ? 0.966 -6.645 19.391 1.00 97.75 105 GLN A N 1
ATOM 807 C CA . GLN A 1 105 ? 0.162 -5.691 20.152 1.00 97.75 105 GLN A CA 1
ATOM 808 C C . GLN A 1 105 ? -0.882 -4.964 19.300 1.00 97.75 105 GLN A C 1
ATOM 810 O O . GLN A 1 105 ? -1.843 -4.466 19.862 1.00 97.75 105 GLN A O 1
ATOM 815 N N . THR A 1 106 ? -0.660 -4.839 17.984 1.00 97.56 106 THR A N 1
ATOM 816 C CA . THR A 1 106 ? -1.485 -3.979 17.104 1.00 97.56 106 THR A CA 1
ATOM 817 C C . THR A 1 106 ? -1.792 -4.622 15.740 1.00 97.56 106 THR A C 1
ATOM 819 O O . THR A 1 106 ? -1.418 -4.090 14.688 1.00 97.56 106 THR A O 1
ATOM 822 N N . PRO A 1 107 ? -2.376 -5.833 15.705 1.00 97.44 107 PRO A N 1
ATOM 823 C CA . PRO A 1 107 ? -2.580 -6.550 14.454 1.00 97.44 107 PRO A CA 1
ATOM 824 C C . PRO A 1 107 ? -3.828 -6.102 13.677 1.00 97.44 107 PRO A C 1
ATOM 826 O O . PRO A 1 107 ? -3.911 -6.370 12.475 1.00 97.44 107 PRO A O 1
ATOM 829 N N . LEU A 1 108 ? -4.807 -5.460 14.324 1.00 97.50 108 LEU A N 1
ATOM 830 C CA . LEU A 1 108 ? -6.164 -5.346 13.786 1.00 97.50 108 LEU A CA 1
ATOM 831 C C . LEU A 1 108 ? -6.227 -4.450 12.549 1.00 97.50 108 LEU A C 1
ATOM 833 O O . LEU A 1 108 ? -6.852 -4.823 11.553 1.00 97.50 108 LEU A O 1
ATOM 837 N N . THR A 1 109 ? -5.538 -3.305 12.572 1.00 96.88 109 THR A N 1
ATOM 838 C CA . THR A 1 109 ? -5.557 -2.366 11.442 1.00 96.88 109 THR A CA 1
ATOM 839 C C . THR A 1 109 ? -5.019 -2.999 10.164 1.00 96.88 109 THR A C 1
ATOM 841 O O . THR A 1 109 ? -5.570 -2.788 9.086 1.00 96.88 109 THR A O 1
ATOM 844 N N . ALA A 1 110 ? -3.979 -3.829 10.265 1.00 97.19 110 ALA A N 1
ATOM 845 C CA . ALA A 1 110 ? -3.415 -4.492 9.097 1.00 97.19 110 ALA A CA 1
ATOM 846 C C . ALA A 1 110 ? -4.357 -5.540 8.498 1.00 97.19 110 ALA A C 1
ATOM 848 O O . ALA A 1 110 ? -4.441 -5.637 7.276 1.00 97.19 110 ALA A O 1
ATOM 849 N N . PHE A 1 111 ? -5.104 -6.277 9.325 1.00 96.62 111 PHE A N 1
ATOM 850 C CA . PHE A 1 111 ? -6.124 -7.198 8.821 1.00 96.62 111 PHE A CA 1
ATOM 851 C C . PHE A 1 111 ? -7.268 -6.466 8.123 1.00 96.62 111 PHE A C 1
ATOM 853 O O . PHE A 1 111 ? -7.723 -6.912 7.072 1.00 96.62 111 PHE A O 1
ATOM 860 N N . TYR A 1 112 ? -7.691 -5.316 8.652 1.00 97.94 112 TYR A N 1
ATOM 861 C CA . TYR A 1 112 ? -8.699 -4.499 7.983 1.00 97.94 112 TYR A CA 1
ATOM 862 C C . TYR A 1 112 ? -8.199 -3.987 6.628 1.00 97.94 112 TYR A C 1
ATOM 864 O O . TYR A 1 112 ? -8.876 -4.139 5.614 1.00 97.94 112 TYR A O 1
ATOM 872 N N . VAL A 1 113 ? -6.972 -3.460 6.580 1.00 97.50 113 VAL A N 1
ATOM 873 C CA . VAL A 1 113 ? -6.344 -3.021 5.325 1.00 97.50 113 VAL A CA 1
ATOM 874 C C . VAL A 1 113 ? -6.195 -4.181 4.335 1.00 97.50 113 VAL A C 1
ATOM 876 O O . VAL A 1 113 ? -6.393 -3.969 3.144 1.00 97.50 113 VAL A O 1
ATOM 879 N N . ALA A 1 114 ? -5.910 -5.403 4.792 1.00 96.94 114 ALA A N 1
ATOM 880 C CA . ALA A 1 114 ? -5.846 -6.577 3.921 1.00 96.94 114 ALA A CA 1
ATOM 881 C C . ALA A 1 114 ? -7.188 -6.868 3.221 1.00 96.94 114 ALA A C 1
ATOM 883 O O . ALA A 1 114 ? -7.192 -7.173 2.029 1.00 96.94 114 ALA A O 1
ATOM 884 N N . MET A 1 115 ? -8.323 -6.697 3.910 1.00 97.62 115 MET A N 1
ATOM 885 C CA . MET A 1 115 ? -9.647 -6.805 3.276 1.00 97.62 115 MET A CA 1
ATOM 886 C C . MET A 1 115 ? -9.847 -5.729 2.203 1.00 97.62 115 MET A C 1
ATOM 888 O O . MET A 1 115 ? -10.299 -6.034 1.103 1.00 97.62 115 MET A O 1
ATOM 892 N N . 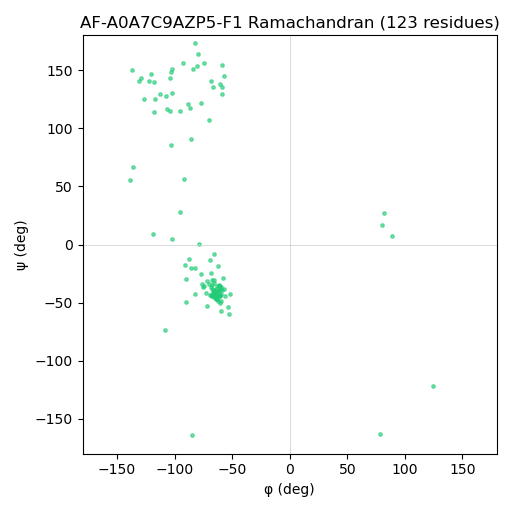LEU A 1 116 ? -9.438 -4.488 2.487 1.00 98.06 116 LEU A N 1
ATOM 893 C CA . LEU A 1 116 ? -9.527 -3.388 1.521 1.00 98.06 116 LEU A CA 1
ATOM 894 C C . LEU A 1 116 ? -8.608 -3.592 0.309 1.00 98.06 116 LEU A C 1
ATOM 896 O O . LEU A 1 116 ? -8.942 -3.176 -0.794 1.00 98.06 116 LEU A O 1
ATOM 900 N N . LEU A 1 117 ? -7.444 -4.220 0.486 1.00 97.38 117 LEU A N 1
ATOM 901 C CA . LEU A 1 117 ? -6.559 -4.575 -0.628 1.00 97.38 117 LEU A CA 1
ATOM 902 C C . LEU A 1 117 ? -7.209 -5.613 -1.550 1.00 97.38 117 LEU A C 1
ATOM 904 O O . LEU A 1 117 ? -7.102 -5.489 -2.769 1.00 97.38 117 LEU A O 1
ATOM 908 N N . HIS A 1 118 ? -7.914 -6.592 -0.980 1.00 96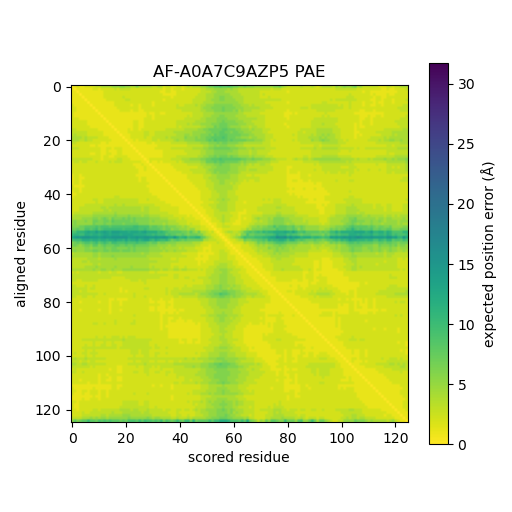.56 118 HIS A N 1
ATOM 909 C CA . HIS A 1 118 ? -8.682 -7.561 -1.759 1.00 96.56 118 HIS A CA 1
ATOM 910 C C . HIS A 1 118 ? -9.832 -6.885 -2.520 1.00 96.56 118 HIS A C 1
ATOM 912 O O . HIS A 1 118 ? -9.982 -7.093 -3.722 1.00 96.56 118 HIS A O 1
ATOM 918 N N . GLU A 1 119 ? -10.585 -5.998 -1.863 1.00 97.88 119 GLU A N 1
ATOM 919 C CA . GLU A 1 119 ? -11.639 -5.204 -2.510 1.00 97.88 119 GLU A CA 1
ATOM 920 C C . GLU A 1 119 ? -11.096 -4.286 -3.619 1.00 97.88 119 GLU A C 1
ATOM 922 O O . GLU A 1 119 ? -11.734 -4.119 -4.657 1.00 97.88 119 GLU A O 1
ATOM 927 N N . ALA A 1 120 ? -9.886 -3.742 -3.449 1.00 97.50 120 ALA A N 1
ATOM 928 C CA . ALA A 1 120 ? -9.207 -2.944 -4.470 1.00 97.50 120 ALA A CA 1
ATOM 929 C C . ALA A 1 120 ? -8.816 -3.747 -5.726 1.00 97.50 120 ALA A C 1
ATOM 931 O O . ALA A 1 120 ? -8.364 -3.150 -6.705 1.00 97.50 120 ALA A O 1
ATOM 932 N N . GLY A 1 121 ? -8.959 -5.075 -5.705 1.00 97.62 121 GLY A N 1
ATOM 933 C CA . GLY A 1 121 ? -8.641 -5.949 -6.828 1.00 97.62 121 GLY A CA 1
ATOM 934 C C . GLY A 1 121 ? -7.159 -6.299 -6.940 1.00 97.62 121 GLY A C 1
ATOM 935 O O . GLY A 1 121 ? -6.684 -6.553 -8.049 1.00 97.62 121 GLY A O 1
ATOM 936 N N . LEU A 1 122 ? -6.410 -6.303 -5.827 1.00 96.38 122 LEU A N 1
ATOM 937 C CA . LEU A 1 122 ? -5.080 -6.917 -5.843 1.00 96.38 122 LEU A CA 1
ATOM 938 C C . LEU A 1 122 ? -5.210 -8.412 -6.200 1.00 96.38 122 LEU A C 1
ATOM 940 O O . LEU A 1 122 ? -6.116 -9.073 -5.688 1.00 96.38 122 LEU A O 1
ATOM 944 N N . PRO A 1 123 ? -4.323 -8.953 -7.056 1.00 97.19 123 PRO A N 1
ATOM 945 C CA . PRO A 1 123 ? -4.291 -10.385 -7.343 1.00 97.19 123 PRO A CA 1
ATOM 946 C C . PRO A 1 123 ? -4.051 -11.226 -6.083 1.00 97.19 123 PRO A C 1
ATOM 948 O O . PRO A 1 123 ? -3.418 -10.753 -5.140 1.00 97.19 123 PRO A O 1
ATOM 951 N N . ASP A 1 124 ? -4.500 -12.483 -6.102 1.00 96.12 124 ASP A N 1
ATOM 952 C CA . ASP A 1 124 ? -4.250 -13.438 -5.017 1.00 96.12 124 ASP A CA 1
ATOM 953 C C . ASP A 1 124 ? -2.740 -13.639 -4.787 1.00 96.12 124 ASP A C 1
ATOM 955 O O . ASP A 1 124 ? -1.997 -13.934 -5.731 1.00 96.12 124 ASP A O 1
ATOM 959 N N . GLY A 1 125 ? -2.295 -13.526 -3.529 1.00 87.94 125 GLY A N 1
ATOM 960 C CA . GLY A 1 125 ? -0.892 -13.710 -3.136 1.00 87.94 125 GLY A CA 1
ATOM 961 C C . GLY A 1 125 ? -0.488 -12.929 -1.897 1.00 87.94 125 GLY A C 1
ATOM 962 O O . GLY A 1 125 ? -0.622 -11.688 -1.916 1.00 87.94 125 GLY A O 1
#

Foldseek 3Di:
DVLLVVCLQVLLVLLCVLLVDDSCCSRVPLSVLLVVLLVVLVVLLVVQAWDFDDDPDDDTDIDDQAQPEEAEE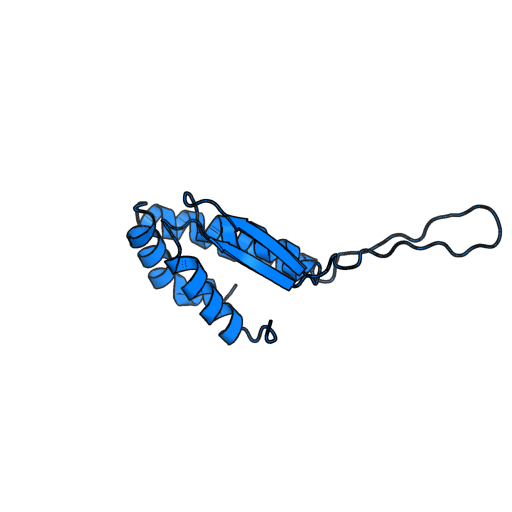EFERNRQSNRVSVVVSNNVSRVYHYDYDYDPSRCPSVVVVVVVCVVVPDDDD

InterPro domains:
  IPR015590 Aldehyde dehydrogenase domain [PF00171] (2-125)
  IPR016161 Aldehyde/histidinol dehydrogenase [SSF53720] (2-125)
  IPR016162 Aldehyde dehydrogenase, N-terminal [G3DSA:3.40.605.10] (1-125)

Nearest PDB structures (foldseek):
  7mjc-assembly1_A  TM=1.001E+00  e=4.286E-12  Homo sapiens
  2onp-assembly1_A  TM=1.001E+00  e=2.470E-11  Homo sapiens
  1zum-assembly1_B  TM=1.000E+00  e=3.341E-11  Homo sapiens
  5abm-assembly1_C  TM=9.981E-01  e=6.897E-11  Ovis aries
  4o6r-assembly1_C  TM=9.912E-01  e=1.045E-09  Burkholderia cenocepacia J2315

Solvent-accessible surface area (backbone atoms only — not comparable to full-atom values): 7084 Å² total; per-residue (Å²): 79,68,65,58,63,74,45,33,68,62,51,14,48,43,40,20,70,50,61,64,50,59,47,66,52,29,42,72,44,44,47,52,52,29,38,50,46,38,50,54,24,61,69,38,46,89,64,73,70,53,48,80,50,95,52,86,75,100,55,92,46,71,51,78,70,70,49,93,40,84,43,81,42,79,41,63,51,89,50,41,63,37,48,48,43,68,53,49,26,56,38,48,29,49,64,26,49,67,46,78,45,64,24,92,74,31,49,63,51,58,55,53,50,50,53,51,43,51,74,72,62,55,74,93,120

Mean predicted aligned error: 2.9 Å

pLDDT: mean 97.03, std 1.57, range [87.94, 98.56]

Organism: Opuntia streptacantha (NCBI:txid393608)

Sequence (125 aa):
SDLLEQHAEELAALESWDNGKPYEQAAKMELLFSTRLVRYYAGWADKIHGLTVPADGSHHVQTLHEPIGVAGQIIPWNCPILMLVWKIGPALACGNTVVVKTAEQTPLTAFYVAMLLHEAGLPDG

Radius of gyration: 17.7 Å; Cα contacts (8 Å, |Δi|>4): 168; chains: 1; bounding box: 47×27×53 Å

Secondary structure (DSSP, 8-state):
-HHHHHTHHHHHHHHHHHH---HHHIIIIIIHHHHHHHHHHHTTTT-----EE--SSS--EE------SEEEEE--SSSHHHHHHHHHHHHHHTT-EEEEE--TTS-HHHHHHHHHHHHTTPPP-